Protein AF-A0A533UK64-F1 (afdb_monomer_lite)

pLDDT: mean 86.03, std 8.73, range [48.62, 94.31]

Radius of gyration: 11.29 Å; chains: 1; bounding box: 32×21×26 Å

Secondary structure (DSSP, 8-state):
-PPPEEEEEEE-SS---GGG-TTEEEEEEETTEEEEEEEGGGHHHHHHHHTTTSEEEEEESSHHHHTT-

Structure (mmCIF, N/CA/C/O backbone):
data_AF-A0A533UK64-F1
#
_entry.id   AF-A0A533UK64-F1
#
loop_
_atom_site.group_PDB
_atom_site.id
_atom_site.type_symbol
_atom_site.label_atom_id
_atom_site.label_alt_id
_atom_site.label_comp_id
_atom_site.label_asym_id
_atom_site.label_entity_id
_atom_site.label_seq_id
_atom_site.pdbx_PDB_ins_code
_atom_site.Cartn_x
_atom_site.Cartn_y
_atom_site.Cartn_z
_atom_site.occupancy
_atom_site.B_iso_or_equiv
_atom_site.auth_seq_id
_atom_site.auth_comp_id
_atom_site.auth_asym_id
_atom_site.auth_atom_id
_atom_site.pdbx_PDB_model_num
ATOM 1 N N . MET A 1 1 ? 21.011 -0.152 -10.996 1.00 48.62 1 MET A N 1
ATOM 2 C CA . MET A 1 1 ? 19.671 -0.496 -11.538 1.00 48.62 1 MET A CA 1
ATOM 3 C C . MET A 1 1 ? 18.611 0.355 -10.842 1.00 48.62 1 MET A C 1
ATOM 5 O O . MET A 1 1 ? 18.695 0.507 -9.630 1.00 48.62 1 MET A O 1
ATOM 9 N N . LYS A 1 2 ? 17.648 0.954 -11.563 1.00 61.44 2 LYS A N 1
ATOM 10 C CA . LYS A 1 2 ? 16.566 1.734 -10.927 1.00 61.44 2 LYS A CA 1
ATOM 11 C C . LYS A 1 2 ? 15.634 0.785 -10.162 1.00 61.44 2 LYS A C 1
ATOM 13 O O . LYS A 1 2 ? 15.044 -0.107 -10.766 1.00 61.44 2 LYS A O 1
ATOM 18 N N . LYS A 1 3 ? 15.500 0.980 -8.847 1.00 73.25 3 LYS A N 1
ATOM 19 C CA . LYS A 1 3 ? 14.549 0.243 -8.001 1.00 73.25 3 LYS A CA 1
ATOM 20 C C . LYS A 1 3 ? 13.119 0.516 -8.483 1.00 73.25 3 LYS A C 1
ATOM 22 O O . LYS A 1 3 ? 12.693 1.672 -8.519 1.00 73.25 3 LYS A O 1
ATOM 27 N N . LYS A 1 4 ? 12.390 -0.529 -8.891 1.00 86.12 4 LYS A N 1
ATOM 28 C CA . LYS A 1 4 ? 10.985 -0.417 -9.318 1.00 86.12 4 LYS A CA 1
ATOM 29 C C . LYS A 1 4 ? 10.108 -0.193 -8.085 1.00 86.12 4 LYS A C 1
ATOM 31 O O . LYS A 1 4 ? 10.147 -0.998 -7.158 1.00 86.12 4 LYS A O 1
ATOM 36 N N . LYS A 1 5 ? 9.327 0.888 -8.085 1.00 91.06 5 LYS A N 1
ATOM 37 C CA . LYS A 1 5 ? 8.385 1.226 -7.010 1.00 91.06 5 LYS A CA 1
ATOM 38 C C . LYS A 1 5 ? 6.952 0.894 -7.410 1.00 91.06 5 LYS A C 1
ATOM 40 O O . LYS A 1 5 ? 6.621 0.881 -8.597 1.00 91.06 5 LYS A O 1
ATOM 45 N N . ARG A 1 6 ? 6.116 0.647 -6.411 1.00 93.88 6 ARG A N 1
ATOM 46 C CA . ARG A 1 6 ? 4.664 0.521 -6.532 1.00 93.88 6 ARG A CA 1
ATOM 47 C C . ARG A 1 6 ? 3.998 1.510 -5.593 1.00 93.88 6 ARG A C 1
ATOM 49 O O . ARG A 1 6 ? 4.564 1.858 -4.561 1.00 93.88 6 ARG A O 1
ATOM 56 N N . TYR A 1 7 ? 2.827 1.969 -5.998 1.00 94.31 7 TYR A N 1
ATOM 57 C CA . TYR A 1 7 ? 1.967 2.850 -5.231 1.00 94.31 7 TYR A CA 1
ATOM 58 C C . TYR A 1 7 ? 0.702 2.090 -4.875 1.00 94.31 7 TYR A C 1
ATOM 60 O O . TYR A 1 7 ? 0.185 1.346 -5.710 1.00 94.31 7 TYR A O 1
ATOM 68 N N . ILE A 1 8 ? 0.230 2.278 -3.654 1.00 93.56 8 ILE A N 1
ATOM 69 C CA . ILE A 1 8 ? -0.928 1.582 -3.107 1.00 93.56 8 ILE A CA 1
ATOM 70 C C . ILE A 1 8 ? -1.860 2.649 -2.550 1.00 93.56 8 ILE A C 1
ATOM 72 O O . ILE A 1 8 ? -1.406 3.530 -1.820 1.00 93.56 8 ILE A O 1
ATOM 76 N N . LEU A 1 9 ? -3.130 2.580 -2.933 1.00 93.75 9 LEU A N 1
ATOM 77 C CA . LEU A 1 9 ? -4.207 3.371 -2.358 1.00 93.75 9 LEU A CA 1
ATOM 78 C C . LEU A 1 9 ? -4.884 2.519 -1.290 1.00 93.75 9 LEU A C 1
ATOM 80 O O . LEU A 1 9 ? -5.448 1.466 -1.596 1.00 93.75 9 LEU A O 1
ATOM 84 N N . LEU A 1 10 ? -4.790 2.979 -0.054 1.00 92.50 10 LEU A N 1
ATOM 85 C CA . LEU A 1 10 ? -5.410 2.390 1.119 1.00 92.50 10 LEU A CA 1
ATOM 86 C C . LEU A 1 10 ? -6.616 3.239 1.502 1.00 92.50 10 LEU A C 1
ATOM 88 O O . LEU A 1 10 ? -6.546 4.465 1.450 1.00 92.50 10 LEU A O 1
ATOM 92 N N . GLN A 1 11 ? -7.693 2.588 1.909 1.00 91.38 11 GLN A N 1
ATOM 93 C CA . GLN A 1 11 ? -8.831 3.214 2.555 1.00 91.38 11 GLN A CA 1
ATOM 94 C C . GLN A 1 11 ? -8.829 2.794 4.021 1.00 91.38 11 GLN A C 1
ATOM 96 O O . GLN A 1 11 ? -8.815 1.600 4.337 1.00 91.38 11 GLN A O 1
ATOM 101 N N . LEU A 1 12 ? -8.785 3.791 4.895 1.00 87.50 12 LEU A N 1
ATOM 102 C CA . LEU A 1 12 ? -8.782 3.611 6.338 1.00 87.50 12 LEU A CA 1
ATOM 103 C C . LEU A 1 12 ? -10.220 3.684 6.851 1.00 87.50 12 LEU A C 1
ATOM 105 O O . LEU A 1 12 ? -10.957 4.593 6.477 1.00 87.50 12 LEU A O 1
ATOM 109 N N . GLU A 1 13 ? -10.610 2.725 7.687 1.00 79.88 13 GLU A N 1
ATOM 110 C CA . GLU A 1 13 ? -11.843 2.818 8.485 1.00 79.88 13 GLU A CA 1
ATOM 111 C C . GLU A 1 13 ? -11.563 3.467 9.848 1.00 79.88 13 GLU A C 1
ATOM 113 O O . GLU A 1 13 ? -12.414 4.167 10.389 1.00 79.88 13 GLU A O 1
ATOM 118 N N . GLU A 1 14 ? -10.339 3.302 10.356 1.00 76.06 14 GLU A N 1
ATOM 119 C CA . GLU A 1 14 ? -9.835 3.906 11.587 1.00 76.06 14 GLU A CA 1
ATOM 120 C C . GLU A 1 14 ? -8.450 4.534 11.337 1.00 76.06 14 GLU A C 1
ATOM 122 O O . GLU A 1 14 ? -7.708 4.065 10.466 1.00 76.06 14 GLU A O 1
ATOM 127 N N . PRO A 1 15 ? -8.065 5.595 12.070 1.00 73.25 15 PRO A N 1
ATOM 128 C CA . PRO A 1 15 ? -6.749 6.213 11.930 1.00 73.25 15 PRO A CA 1
ATOM 129 C C . PRO A 1 15 ? -5.623 5.233 12.312 1.00 73.25 15 PRO A C 1
ATOM 131 O O . PRO A 1 15 ? -5.617 4.677 13.408 1.00 73.25 15 PRO A O 1
ATOM 134 N N . ILE A 1 16 ? -4.642 5.046 11.417 1.00 74.19 16 ILE A N 1
ATOM 135 C CA . ILE A 1 16 ? -3.497 4.134 11.607 1.00 74.19 16 ILE A CA 1
ATOM 136 C C . ILE A 1 16 ? -2.192 4.921 11.759 1.00 74.19 16 ILE A C 1
ATOM 138 O O . ILE A 1 16 ? -1.890 5.816 10.968 1.00 74.19 16 ILE A O 1
ATOM 142 N N . GLU A 1 17 ? -1.362 4.524 12.725 1.00 74.94 17 GLU A N 1
ATOM 143 C CA . GLU A 1 17 ? 0.009 5.022 12.862 1.00 74.94 17 GLU A CA 1
ATOM 144 C C . GLU A 1 17 ? 0.964 4.305 11.894 1.00 74.94 17 GLU A C 1
ATOM 146 O O . GLU A 1 17 ? 1.376 3.160 12.098 1.00 74.94 17 GLU A O 1
ATOM 151 N N . PHE A 1 18 ? 1.352 5.001 10.823 1.00 75.94 18 PHE A N 1
ATOM 152 C CA . PHE A 1 18 ? 2.246 4.465 9.790 1.00 75.94 18 PHE A CA 1
ATOM 153 C C . PHE A 1 18 ? 3.725 4.404 10.203 1.00 75.94 18 PHE A C 1
ATOM 155 O O . PHE A 1 18 ? 4.523 3.796 9.490 1.00 75.94 18 PHE A O 1
ATOM 162 N N . GLU A 1 19 ? 4.106 4.993 11.341 1.00 69.81 19 GLU A N 1
ATOM 163 C CA . GLU A 1 19 ? 5.501 5.046 11.815 1.00 69.81 19 GLU A CA 1
ATOM 164 C C . GLU A 1 19 ? 6.116 3.659 12.048 1.00 69.81 19 GLU A C 1
ATOM 166 O O . GLU A 1 19 ? 7.3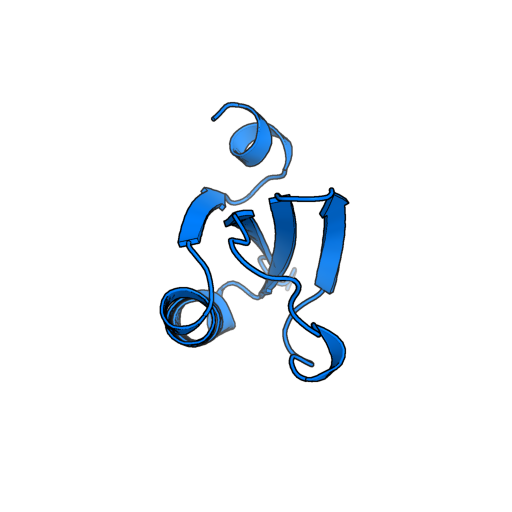34 3.492 11.980 1.00 69.81 19 GLU A O 1
ATOM 171 N N . ARG A 1 20 ? 5.281 2.633 12.252 1.00 71.06 20 ARG A N 1
ATOM 172 C CA . ARG A 1 20 ? 5.728 1.246 12.453 1.00 71.06 20 ARG A CA 1
ATOM 173 C C . ARG A 1 20 ? 6.222 0.580 11.162 1.00 71.06 20 ARG A C 1
ATOM 175 O O . ARG A 1 20 ? 6.910 -0.436 11.233 1.00 71.06 20 ARG A O 1
ATOM 182 N N . PHE A 1 21 ? 5.927 1.151 9.992 1.00 76.94 21 PHE A N 1
ATOM 183 C CA . PHE A 1 21 ? 6.246 0.558 8.694 1.00 76.94 21 PHE A CA 1
ATOM 184 C C . PHE A 1 21 ? 7.430 1.263 8.022 1.00 76.94 21 PHE A C 1
ATOM 186 O O . PHE A 1 21 ? 7.278 2.172 7.208 1.00 76.94 21 PHE A O 1
ATOM 193 N N . THR A 1 22 ? 8.641 0.792 8.314 1.00 75.69 22 THR A N 1
ATOM 194 C CA . THR A 1 22 ? 9.890 1.357 7.761 1.00 75.69 22 THR A CA 1
ATOM 195 C C . THR A 1 22 ? 10.084 1.093 6.261 1.00 75.69 22 THR A C 1
ATOM 197 O O . THR A 1 22 ? 10.921 1.721 5.611 1.00 75.69 22 THR A O 1
ATOM 200 N N . GLU A 1 23 ? 9.317 0.164 5.688 1.00 82.19 23 GLU A N 1
ATOM 201 C CA . GLU A 1 23 ? 9.474 -0.300 4.305 1.00 82.19 23 GLU A CA 1
ATOM 202 C C . GLU A 1 23 ? 8.587 0.438 3.295 1.00 82.19 23 GLU A C 1
ATOM 204 O O . GLU A 1 23 ? 8.687 0.202 2.083 1.00 82.19 23 GLU A O 1
ATOM 209 N N . ILE A 1 24 ? 7.752 1.358 3.781 1.00 88.69 24 ILE A N 1
ATOM 210 C CA . ILE A 1 24 ? 6.883 2.195 2.962 1.00 88.69 24 ILE A CA 1
ATOM 211 C C . ILE A 1 24 ? 7.265 3.670 3.071 1.00 88.69 24 ILE A C 1
ATOM 213 O O . ILE A 1 24 ? 7.898 4.127 4.017 1.00 88.69 24 ILE A O 1
ATOM 217 N N . LYS A 1 25 ? 6.833 4.446 2.084 1.00 91.00 25 LYS A N 1
ATOM 218 C CA . LYS A 1 25 ? 6.833 5.903 2.139 1.00 91.00 25 LYS A CA 1
ATOM 219 C C . LYS A 1 25 ? 5.423 6.405 1.879 1.00 91.00 25 LYS A C 1
ATOM 221 O O . LYS A 1 25 ? 4.901 6.182 0.784 1.00 91.00 25 LYS A O 1
ATOM 226 N N . VAL A 1 26 ? 4.854 7.109 2.853 1.00 90.44 26 VAL A N 1
ATOM 227 C CA . VAL A 1 26 ? 3.575 7.813 2.710 1.00 90.44 26 VAL A CA 1
ATOM 228 C C . VAL A 1 26 ? 3.746 8.952 1.700 1.00 90.44 26 VAL A C 1
ATOM 230 O O . VAL A 1 26 ? 4.704 9.724 1.761 1.00 90.44 26 VAL A O 1
ATOM 233 N N . ILE A 1 27 ? 2.857 9.000 0.712 1.00 91.38 27 ILE A N 1
ATOM 234 C CA . ILE A 1 27 ? 2.829 9.998 -0.364 1.00 91.38 27 ILE A CA 1
ATOM 235 C C . ILE A 1 27 ? 1.736 11.035 -0.108 1.00 91.38 27 ILE A C 1
ATOM 237 O O . ILE A 1 27 ? 1.931 12.210 -0.399 1.00 91.38 27 ILE A O 1
ATOM 241 N N . SER A 1 28 ? 0.586 10.594 0.394 1.00 89.62 28 SER A N 1
ATOM 242 C CA . SER A 1 28 ? -0.571 11.430 0.705 1.00 89.62 28 SER A CA 1
ATOM 243 C C . SER A 1 28 ? -1.374 10.742 1.802 1.00 89.62 28 SER A C 1
ATOM 245 O O . SER A 1 28 ? -1.474 9.516 1.794 1.00 89.62 28 SER A O 1
ATOM 247 N N . ASN A 1 29 ? -1.872 11.530 2.749 1.00 88.19 29 ASN A N 1
ATOM 248 C CA . ASN A 1 29 ? -2.695 11.087 3.864 1.00 88.19 29 ASN A CA 1
ATOM 249 C C . ASN A 1 29 ? -3.889 12.045 3.958 1.00 88.19 29 ASN A C 1
ATOM 251 O O . ASN A 1 29 ? -3.730 13.184 4.393 1.00 88.19 29 ASN A O 1
ATOM 255 N N . GLU A 1 30 ? -5.029 11.608 3.442 1.00 85.00 30 GLU A N 1
ATOM 256 C CA . GLU A 1 30 ? -6.327 12.279 3.525 1.00 85.00 30 GLU A CA 1
ATOM 257 C C . GLU A 1 30 ? -7.197 11.533 4.549 1.00 85.00 30 GLU A C 1
ATOM 259 O O . GLU A 1 30 ? -6.917 10.373 4.841 1.00 85.00 30 GLU A O 1
ATOM 264 N N . GLU A 1 31 ? -8.253 12.167 5.082 1.00 79.75 31 GLU A N 1
ATOM 265 C CA . GLU A 1 31 ? -9.036 11.654 6.231 1.00 79.75 31 GLU A CA 1
ATOM 266 C C . GLU A 1 31 ? -9.352 10.151 6.170 1.00 79.75 31 GLU A C 1
ATOM 268 O O . GLU A 1 31 ? -9.171 9.457 7.164 1.00 79.75 31 GLU A O 1
ATOM 273 N N . ASN A 1 32 ? -9.747 9.639 4.999 1.00 86.00 32 ASN A N 1
ATOM 274 C CA . ASN A 1 32 ? -10.121 8.232 4.816 1.00 86.00 32 ASN A CA 1
ATOM 275 C C . ASN A 1 32 ? -9.263 7.491 3.782 1.00 86.00 32 ASN A C 1
ATOM 277 O O . ASN A 1 32 ? -9.541 6.331 3.469 1.00 86.00 32 ASN A O 1
ATOM 281 N N . GLN A 1 33 ? -8.258 8.144 3.195 1.00 89.56 33 GLN A N 1
ATOM 282 C CA . GLN A 1 33 ? -7.461 7.570 2.112 1.00 89.56 33 GLN A CA 1
ATOM 283 C C . GLN A 1 33 ? -5.983 7.885 2.269 1.00 89.56 33 GLN A C 1
ATOM 285 O O . GLN A 1 33 ? -5.574 9.033 2.416 1.00 89.56 33 GLN A O 1
ATOM 290 N N . VAL A 1 34 ? -5.154 6.853 2.147 1.00 91.31 34 VAL A N 1
ATOM 291 C CA . VAL A 1 34 ? -3.703 6.994 2.228 1.00 91.31 34 VAL A CA 1
ATOM 292 C C . VAL A 1 34 ? -3.065 6.395 0.997 1.00 91.31 34 VAL A C 1
ATOM 294 O O . VAL A 1 34 ? -3.277 5.235 0.648 1.00 91.31 34 VAL A O 1
ATOM 297 N N . VAL A 1 35 ? -2.224 7.187 0.343 1.00 92.69 35 VAL A N 1
ATOM 298 C CA . VAL A 1 35 ? -1.364 6.697 -0.725 1.00 92.69 35 VAL A CA 1
ATOM 299 C C . VAL A 1 35 ? 0.003 6.411 -0.142 1.00 92.69 35 VAL A C 1
ATOM 301 O O . VAL A 1 35 ? 0.708 7.324 0.290 1.00 92.69 35 VAL A O 1
ATOM 304 N N . ILE A 1 36 ? 0.419 5.153 -0.200 1.00 93.31 36 ILE A N 1
ATOM 305 C CA . ILE A 1 36 ? 1.7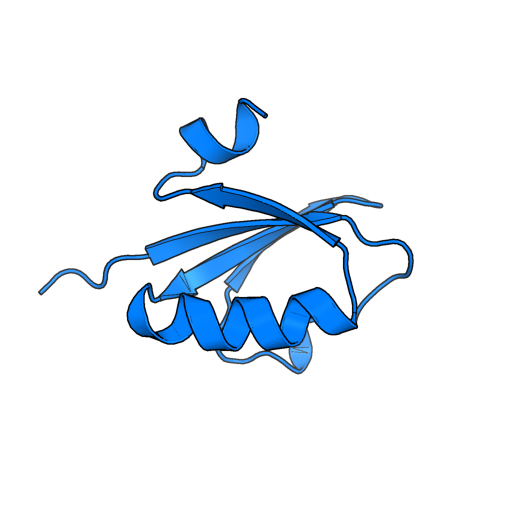64 4.725 0.182 1.00 93.31 36 ILE A CA 1
ATOM 306 C C . ILE A 1 36 ? 2.546 4.270 -1.048 1.00 93.31 36 ILE A C 1
ATOM 308 O O . ILE A 1 36 ? 1.990 3.958 -2.103 1.00 93.31 36 ILE A O 1
ATOM 312 N N . SER A 1 37 ? 3.866 4.235 -0.924 1.00 93.62 37 SER A N 1
ATOM 313 C CA . SER A 1 37 ? 4.756 3.669 -1.931 1.00 93.62 37 SER A CA 1
ATOM 314 C C . SER A 1 37 ? 5.744 2.699 -1.304 1.00 93.62 37 SER A C 1
ATOM 316 O O . SER A 1 37 ? 6.252 2.952 -0.216 1.00 93.62 37 SER A O 1
ATOM 318 N N . CYS A 1 38 ? 6.044 1.610 -2.003 1.00 92.69 38 CYS A N 1
ATOM 319 C CA . CYS A 1 38 ? 6.999 0.594 -1.568 1.00 92.69 38 CYS A CA 1
ATOM 320 C C . CYS A 1 38 ? 7.837 0.088 -2.750 1.00 92.69 38 CYS A C 1
ATOM 322 O O . CYS A 1 38 ? 7.546 0.366 -3.922 1.00 92.69 38 CYS A O 1
ATOM 324 N N . GLU A 1 39 ? 8.920 -0.634 -2.459 1.00 92.31 39 GLU A N 1
ATOM 325 C CA . GLU A 1 39 ? 9.667 -1.348 -3.497 1.00 92.31 39 GLU A CA 1
ATOM 326 C C . GLU A 1 39 ? 8.861 -2.550 -4.001 1.00 92.31 39 GLU A C 1
ATOM 328 O O . GLU A 1 39 ? 8.241 -3.259 -3.215 1.00 92.31 39 GLU A O 1
ATOM 333 N N . LEU A 1 40 ? 8.908 -2.826 -5.309 1.00 90.81 40 LEU A N 1
ATOM 334 C CA . LEU A 1 40 ? 8.162 -3.932 -5.922 1.00 90.81 40 LEU A CA 1
ATOM 335 C C . LEU A 1 40 ? 8.446 -5.282 -5.248 1.00 90.81 40 LEU A C 1
ATOM 337 O O . LEU A 1 40 ? 7.537 -6.086 -5.097 1.00 90.81 40 LEU A O 1
ATOM 341 N N . VAL A 1 41 ? 9.693 -5.511 -4.835 1.00 90.81 41 VAL A N 1
ATOM 342 C CA . VAL A 1 41 ? 10.111 -6.752 -4.163 1.00 90.81 41 VAL A CA 1
ATOM 343 C C . VAL A 1 41 ? 9.486 -6.922 -2.776 1.00 90.81 41 VAL A C 1
ATOM 345 O O . VAL A 1 41 ? 9.366 -8.044 -2.307 1.00 90.81 41 VAL A O 1
ATOM 348 N N . LYS A 1 42 ? 9.059 -5.822 -2.145 1.00 90.19 42 LYS A N 1
ATOM 349 C CA . LYS A 1 42 ? 8.395 -5.803 -0.835 1.00 90.19 42 LYS A CA 1
ATOM 350 C C . LYS A 1 42 ? 6.875 -5.697 -0.946 1.00 90.19 42 LYS A C 1
ATOM 352 O O . LYS A 1 42 ? 6.194 -5.721 0.071 1.00 90.19 42 LYS A O 1
ATOM 357 N N . LEU A 1 43 ? 6.331 -5.581 -2.164 1.00 90.88 43 LEU A N 1
ATOM 358 C CA . LEU A 1 43 ? 4.903 -5.355 -2.385 1.00 90.88 43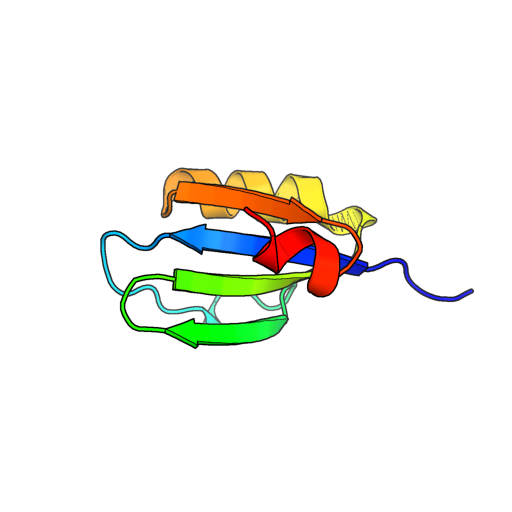 LEU A CA 1
ATOM 359 C C . LEU A 1 43 ? 4.047 -6.417 -1.693 1.00 90.88 43 LEU A C 1
ATOM 361 O O . LEU A 1 43 ? 3.115 -6.055 -0.991 1.00 90.88 43 LEU A O 1
ATOM 365 N N . SER A 1 44 ? 4.368 -7.699 -1.875 1.00 90.88 44 SER A N 1
ATOM 366 C CA . SER A 1 44 ? 3.565 -8.794 -1.321 1.00 90.88 44 SER A CA 1
ATOM 367 C C . SER A 1 44 ? 3.526 -8.776 0.207 1.00 90.88 44 SER A C 1
ATOM 369 O O . SER A 1 44 ? 2.476 -9.025 0.786 1.00 90.88 44 SER A O 1
ATOM 371 N N . GLN A 1 45 ? 4.650 -8.447 0.852 1.00 90.56 45 GLN A N 1
ATOM 372 C CA . GLN A 1 45 ? 4.723 -8.330 2.307 1.00 90.56 45 GLN A CA 1
ATOM 373 C C . GLN A 1 45 ? 3.889 -7.141 2.793 1.00 90.56 45 GLN A C 1
ATOM 375 O O . GLN A 1 45 ? 3.008 -7.313 3.626 1.00 90.56 45 GLN A O 1
ATOM 380 N N . VAL A 1 46 ? 4.102 -5.965 2.194 1.00 90.06 46 VAL A N 1
ATOM 381 C CA . VAL A 1 46 ? 3.366 -4.737 2.519 1.00 90.06 46 VAL A CA 1
ATOM 382 C C . VAL A 1 46 ? 1.860 -4.954 2.357 1.00 90.06 46 VAL A C 1
ATOM 384 O O . VAL A 1 46 ? 1.097 -4.662 3.267 1.00 90.06 46 VAL A O 1
ATOM 387 N N . VAL A 1 47 ? 1.420 -5.520 1.231 1.00 90.12 47 VAL A N 1
ATOM 388 C CA . VAL A 1 47 ? 0.003 -5.825 0.976 1.00 90.12 47 VAL A CA 1
ATOM 389 C C . VAL A 1 47 ? -0.570 -6.734 2.065 1.00 90.12 47 VAL A C 1
ATOM 391 O O . VAL A 1 47 ? -1.582 -6.382 2.656 1.00 90.12 47 VAL A O 1
ATOM 394 N N . ALA A 1 48 ? 0.108 -7.834 2.401 1.00 90.12 48 ALA A N 1
ATOM 395 C CA . ALA A 1 48 ? -0.370 -8.774 3.415 1.00 90.12 48 ALA A CA 1
ATOM 396 C C . ALA A 1 48 ? -0.417 -8.186 4.839 1.00 90.12 48 ALA A C 1
ATOM 398 O O . ALA A 1 48 ? -1.208 -8.638 5.669 1.00 90.12 48 ALA A O 1
ATOM 399 N N . GLU A 1 49 ? 0.442 -7.213 5.153 1.00 88.19 49 GLU A N 1
ATOM 400 C CA . GLU A 1 49 ? 0.392 -6.483 6.422 1.00 88.19 49 GLU A CA 1
ATOM 401 C C . GLU A 1 49 ? -0.787 -5.506 6.453 1.00 88.19 49 GLU A C 1
ATOM 403 O O . GLU A 1 49 ? -1.547 -5.498 7.421 1.00 88.19 49 GLU A O 1
ATOM 408 N N . PHE A 1 50 ? -0.972 -4.728 5.383 1.00 87.50 50 PHE A N 1
ATOM 409 C CA . PHE A 1 50 ? -2.020 -3.711 5.312 1.00 87.50 50 PHE A CA 1
ATOM 410 C C . PHE A 1 50 ? -3.423 -4.298 5.125 1.00 87.50 50 PHE A C 1
ATOM 412 O O . PHE A 1 50 ? -4.346 -3.784 5.739 1.00 87.50 50 PHE A O 1
ATOM 419 N N . GLU A 1 51 ? -3.603 -5.409 4.401 1.00 88.19 51 GLU A N 1
ATOM 420 C CA . GLU A 1 51 ? -4.915 -6.077 4.262 1.00 88.19 51 GLU A CA 1
ATOM 421 C C . GLU A 1 51 ? -5.545 -6.489 5.601 1.00 88.19 51 GLU A C 1
ATOM 423 O O . GLU A 1 51 ? -6.757 -6.673 5.678 1.00 88.19 51 GLU A O 1
ATOM 428 N N . LYS A 1 52 ? -4.747 -6.638 6.666 1.00 84.44 52 LYS A N 1
ATOM 429 C CA . LYS A 1 52 ? -5.245 -6.987 8.006 1.00 84.44 52 LYS A CA 1
ATOM 430 C C . LYS A 1 52 ? -5.804 -5.799 8.780 1.00 84.44 52 LYS A C 1
ATOM 432 O O . LYS A 1 52 ? -6.515 -6.008 9.756 1.00 84.44 52 LYS A O 1
ATOM 437 N N . VAL A 1 53 ? -5.412 -4.584 8.405 1.00 83.25 53 VAL A N 1
ATOM 438 C CA . VAL A 1 53 ? -5.678 -3.359 9.174 1.00 83.25 53 VAL A CA 1
ATOM 439 C C . VAL A 1 53 ? -6.435 -2.309 8.370 1.00 83.25 53 VAL A C 1
ATOM 441 O O . VAL A 1 53 ? -7.065 -1.436 8.952 1.00 83.25 53 VAL A O 1
ATOM 444 N N . CYS A 1 54 ? -6.388 -2.365 7.042 1.00 87.75 54 CYS A N 1
ATOM 445 C CA . CYS A 1 54 ? -7.087 -1.437 6.172 1.00 87.75 54 CYS A CA 1
ATOM 446 C C . CYS A 1 54 ? -7.488 -2.086 4.849 1.00 87.75 54 CYS A C 1
ATOM 448 O O . CYS A 1 54 ? -7.012 -3.153 4.455 1.00 87.75 54 CYS A O 1
ATOM 450 N N . LYS A 1 55 ? -8.374 -1.405 4.127 1.00 91.06 55 LYS A N 1
ATOM 451 C CA . LYS A 1 55 ? -8.840 -1.868 2.827 1.00 91.06 55 LYS A CA 1
ATOM 452 C C . LYS A 1 55 ? -7.902 -1.378 1.735 1.00 91.06 55 LYS A C 1
ATOM 454 O O . LYS A 1 55 ? -7.706 -0.178 1.557 1.00 91.06 55 LYS A O 1
ATOM 459 N N . ILE A 1 56 ? -7.368 -2.296 0.939 1.00 92.12 56 ILE A N 1
ATOM 460 C CA . ILE A 1 56 ? -6.599 -1.932 -0.253 1.00 92.12 56 ILE A CA 1
ATOM 461 C C . ILE A 1 56 ? -7.571 -1.641 -1.396 1.00 92.12 56 ILE A C 1
ATOM 463 O O . ILE A 1 56 ? -8.294 -2.523 -1.849 1.00 92.12 56 ILE A O 1
ATOM 467 N N . VAL A 1 57 ? -7.586 -0.397 -1.871 1.00 92.31 57 VAL A N 1
ATOM 468 C CA . VAL A 1 57 ? -8.466 0.043 -2.965 1.00 92.31 57 VAL A CA 1
ATOM 469 C C . VAL A 1 57 ? -7.824 -0.235 -4.317 1.00 92.31 57 VAL A C 1
ATOM 471 O O . VAL A 1 57 ? -8.482 -0.714 -5.237 1.00 92.31 57 VAL A O 1
ATOM 474 N N . ASN A 1 58 ? -6.536 0.089 -4.461 1.00 93.06 58 ASN A N 1
ATOM 475 C CA . ASN A 1 58 ? -5.842 -0.033 -5.738 1.00 93.06 58 ASN A CA 1
ATOM 476 C C . ASN A 1 58 ? -4.322 -0.157 -5.563 1.00 93.06 58 ASN A C 1
ATOM 478 O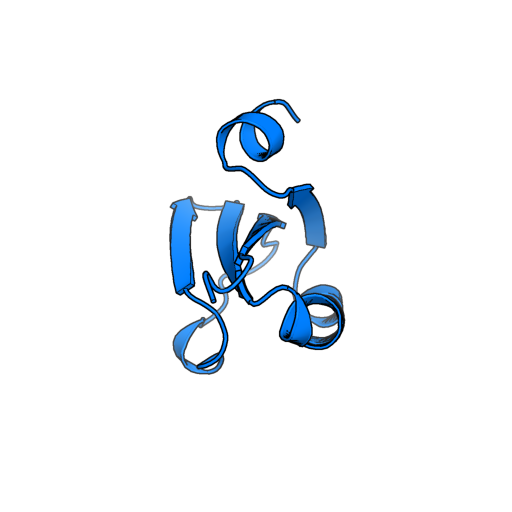 O . ASN A 1 58 ? -3.744 0.382 -4.621 1.00 93.06 58 ASN A O 1
ATOM 482 N N . VAL A 1 59 ? -3.657 -0.807 -6.520 1.00 92.81 59 VAL A N 1
ATOM 483 C CA . VAL A 1 59 ? -2.195 -0.919 -6.601 1.00 92.81 59 VAL A CA 1
ATOM 484 C C . VAL A 1 59 ? -1.745 -0.600 -8.020 1.00 92.81 59 VAL A C 1
ATOM 486 O O . VAL A 1 59 ? -2.208 -1.194 -8.990 1.00 92.81 59 VAL A O 1
ATOM 489 N N . SER A 1 60 ? -0.783 0.311 -8.172 1.00 93.81 60 SER A N 1
ATOM 490 C CA . SER A 1 60 ? -0.303 0.719 -9.491 1.00 93.81 60 SER A CA 1
ATOM 491 C C . SER A 1 60 ? 1.195 1.007 -9.547 1.00 93.81 60 SER A C 1
ATOM 493 O O . SER A 1 60 ? 1.870 1.235 -8.547 1.00 93.81 60 SER A O 1
ATOM 495 N N . GLY A 1 61 ? 1.756 0.975 -10.758 1.00 92.69 61 GLY A N 1
ATOM 496 C CA . GLY A 1 61 ? 3.148 1.373 -11.010 1.00 92.69 61 GLY A CA 1
ATOM 497 C C . GLY A 1 61 ? 3.358 2.887 -11.056 1.00 92.69 61 GLY A C 1
ATOM 498 O O . GLY A 1 61 ? 4.491 3.345 -10.947 1.00 92.69 61 GLY A O 1
ATOM 499 N N . THR A 1 62 ? 2.288 3.670 -11.215 1.00 91.00 62 THR A N 1
ATOM 500 C CA . THR A 1 62 ? 2.359 5.136 -11.281 1.00 91.00 62 THR A CA 1
ATOM 501 C C . THR A 1 62 ? 1.205 5.770 -10.514 1.00 91.00 62 THR A C 1
ATOM 503 O O . THR A 1 62 ? 0.096 5.240 -10.510 1.00 91.00 62 THR A O 1
ATOM 506 N N . LEU A 1 63 ? 1.437 6.947 -9.926 1.00 89.50 63 LEU A N 1
ATOM 507 C CA . LEU A 1 63 ? 0.389 7.722 -9.248 1.00 89.50 63 LEU A CA 1
ATOM 508 C C . LEU A 1 63 ? -0.758 8.112 -10.192 1.00 89.50 63 LEU A C 1
ATOM 510 O O . LEU A 1 63 ? -1.913 8.125 -9.785 1.00 89.50 63 LEU A O 1
ATOM 514 N N . LYS A 1 64 ? -0.453 8.388 -11.468 1.00 89.31 64 LYS A N 1
ATOM 515 C CA . LYS A 1 64 ? -1.462 8.757 -12.472 1.00 89.31 64 LYS A CA 1
ATOM 516 C C . LYS A 1 64 ? -2.464 7.632 -12.728 1.00 89.31 64 LYS A C 1
ATOM 518 O O . LYS A 1 64 ? -3.640 7.910 -12.908 1.00 89.31 64 LYS A O 1
ATOM 523 N N . ALA A 1 65 ? -2.002 6.384 -12.770 1.00 88.75 65 ALA A N 1
ATOM 524 C CA . ALA A 1 65 ? -2.886 5.233 -12.923 1.00 88.75 65 ALA A CA 1
ATOM 525 C C . ALA A 1 65 ? -3.586 4.860 -11.607 1.00 88.75 65 ALA A C 1
ATOM 527 O O . ALA A 1 65 ? -4.692 4.340 -11.654 1.00 88.75 65 ALA A O 1
ATOM 528 N N . LEU A 1 66 ? -2.977 5.163 -10.455 1.00 89.75 66 LEU A N 1
ATOM 529 C CA . LEU A 1 66 ? -3.600 4.952 -9.149 1.00 89.75 66 LEU A CA 1
ATOM 530 C C . LEU A 1 66 ? -4.834 5.848 -8.941 1.00 89.75 66 LEU A C 1
ATOM 532 O O . LEU A 1 66 ? -5.872 5.344 -8.542 1.00 89.75 66 LEU A O 1
ATOM 536 N N . ARG A 1 67 ? -4.727 7.146 -9.269 1.00 82.62 67 ARG A N 1
ATOM 537 C CA . ARG A 1 67 ? -5.779 8.174 -9.088 1.00 82.62 67 ARG A CA 1
ATOM 538 C C . ARG A 1 67 ? -6.934 8.127 -10.101 1.00 82.62 67 ARG A C 1
ATOM 540 O O . ARG A 1 67 ? -7.790 9.000 -10.085 1.00 82.62 67 ARG A O 1
ATOM 547 N N . ARG A 1 68 ? -6.898 7.208 -11.066 1.00 84.56 68 ARG A N 1
ATOM 548 C CA . ARG A 1 68 ? -7.958 7.059 -12.083 1.00 84.56 68 ARG A CA 1
ATOM 549 C C . ARG A 1 68 ? -9.084 6.123 -11.644 1.00 84.56 68 ARG A C 1
ATOM 551 O O . ARG A 1 68 ? -10.019 5.934 -12.414 1.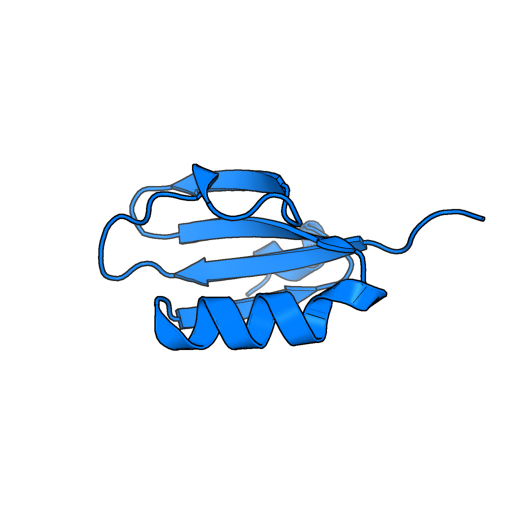00 84.56 68 ARG A O 1
ATOM 558 N N . VAL A 1 69 ? -8.921 5.504 -10.482 1.00 66.38 69 VAL A N 1
ATOM 559 C CA . VAL A 1 69 ? -9.856 4.578 -9.844 1.00 66.38 69 VAL A CA 1
ATOM 560 C C . VAL A 1 69 ? -10.562 5.337 -8.740 1.00 66.38 69 VAL A C 1
ATOM 562 O O . VAL A 1 69 ? -11.790 5.159 -8.634 1.00 66.38 69 VAL A O 1
#

Foldseek 3Di:
DDFQKKKWKWFAPDDDDCPVPPQKDWPDDDPGITIIMGGPVCVVVVCVVRVVGTDTPDMGSDPVVVVVD

Sequence (69 aa):
MKKK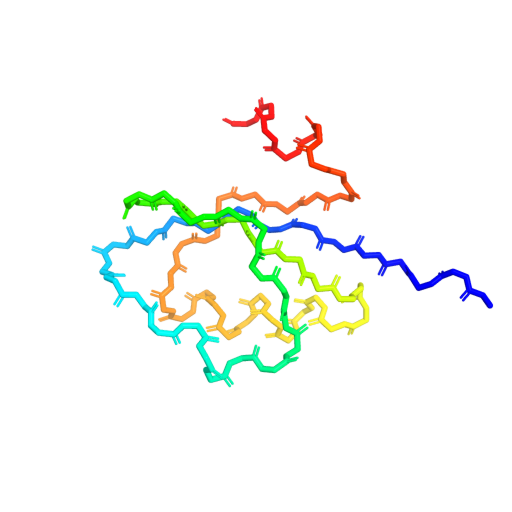KRYILLQLEEPIEFERFTEIKVISNEENQVVISCELVKLSQVVAEFEKVCKIVNVSGTLKALRRV